Protein AF-A0A151UE02-F1 (afdb_monomer_lite)

Radius of gyration: 13.32 Å; chains: 1; bounding box: 34×16×34 Å

Organism: Cajanus cajan (NCBI:txid3821)

pLDDT: mean 90.63, std 8.81, range [54.72, 97.06]

Secondary structure (DSSP, 8-state):
---EEEE-HHHHHHHTTB-S--EEEEEEE-TTS-EEEEEEEEEBTT--EEEEEEEEEPPP-

Sequence (61 aa):
FHRLFWTFKLCCDAFDYCKPLIQVDGTHLYGKYRGTLLIATTQDGNNNVLPLAFAVLEGET

Foldseek 3Di:
DDKDKDFDPVLVVCVVQFDPDKDKDWDADDDPDGWIKIWIWTAGPVRDIDTGMIMTGHHDD

Structure (mmCIF, N/CA/C/O backbone):
data_AF-A0A151UE02-F1
#
_entry.id   AF-A0A151UE02-F1
#
loop_
_atom_site.group_PDB
_atom_site.id
_atom_site.type_symbol
_atom_site.label_atom_id
_atom_site.label_alt_id
_atom_site.label_comp_id
_atom_site.label_asym_id
_atom_site.label_entity_id
_atom_site.label_seq_id
_atom_site.pdbx_PDB_ins_code
_atom_site.Cartn_x
_atom_site.Cartn_y
_atom_site.Cartn_z
_atom_site.occupancy
_atom_site.B_iso_or_equiv
_atom_site.auth_seq_id
_atom_site.auth_comp_id
_atom_site.auth_asym_id
_atom_site.auth_atom_id
_atom_site.pdbx_PDB_model_num
ATOM 1 N N . PHE A 1 1 ? -21.090 -1.907 11.156 1.00 64.75 1 PHE A N 1
ATOM 2 C CA . PHE A 1 1 ? -20.485 -0.822 10.335 1.00 64.75 1 PHE A CA 1
ATOM 3 C C . PHE A 1 1 ? -20.532 -1.242 8.856 1.00 64.75 1 PHE A C 1
ATOM 5 O O . PHE A 1 1 ? -20.509 -2.440 8.606 1.00 64.75 1 PHE A O 1
ATOM 12 N N . HIS A 1 2 ? -20.637 -0.346 7.862 1.00 73.56 2 HIS A N 1
ATOM 13 C CA . HIS A 1 2 ? -20.522 -0.773 6.451 1.00 73.56 2 HIS A CA 1
ATOM 14 C C . HIS A 1 2 ? -19.042 -0.865 6.068 1.00 73.56 2 HIS A C 1
ATOM 16 O O . HIS A 1 2 ? -18.297 0.093 6.253 1.00 73.56 2 HIS A O 1
ATOM 22 N N . ARG A 1 3 ? -18.611 -2.030 5.570 1.00 86.81 3 ARG A N 1
ATOM 23 C CA . ARG A 1 3 ? -17.240 -2.244 5.087 1.00 86.81 3 ARG A CA 1
ATOM 24 C C . ARG A 1 3 ? -16.983 -1.319 3.897 1.00 86.81 3 ARG A C 1
ATOM 26 O O . ARG A 1 3 ? -17.821 -1.243 3.001 1.00 86.81 3 ARG A O 1
ATOM 33 N N . LEU A 1 4 ? -15.842 -0.639 3.891 1.00 92.44 4 LEU A N 1
ATOM 34 C CA . LEU A 1 4 ? -15.437 0.252 2.805 1.00 92.44 4 LEU A CA 1
ATOM 35 C C . LEU A 1 4 ? -14.142 -0.268 2.193 1.00 92.44 4 LEU A C 1
ATOM 37 O O . LEU A 1 4 ? -13.209 -0.582 2.923 1.00 92.44 4 LEU A O 1
ATOM 41 N N . PHE A 1 5 ? -14.082 -0.323 0.867 1.00 94.50 5 PHE A N 1
ATOM 42 C CA . PHE A 1 5 ? -12.877 -0.646 0.111 1.00 94.50 5 PHE A CA 1
ATOM 43 C C . PHE A 1 5 ? -12.702 0.366 -1.015 1.00 94.50 5 PHE A C 1
ATOM 45 O O . PHE A 1 5 ? -13.680 0.727 -1.672 1.00 94.50 5 PHE A O 1
ATOM 52 N N . TRP A 1 6 ? -11.469 0.812 -1.246 1.00 96.25 6 TRP A N 1
ATOM 53 C CA . TRP A 1 6 ? -11.155 1.681 -2.373 1.00 96.25 6 TRP A CA 1
ATOM 54 C C . TRP A 1 6 ? -9.718 1.507 -2.861 1.00 96.25 6 TRP A C 1
ATOM 56 O O . TRP A 1 6 ? -8.819 1.070 -2.140 1.00 96.25 6 TRP A O 1
ATOM 66 N N . THR A 1 7 ? -9.516 1.887 -4.117 1.00 97.00 7 THR A N 1
ATOM 67 C CA . THR A 1 7 ? -8.226 1.939 -4.802 1.00 97.00 7 THR A CA 1
ATOM 68 C C . THR A 1 7 ? -8.216 3.142 -5.742 1.00 97.00 7 THR A C 1
ATOM 70 O O . THR A 1 7 ? -9.272 3.664 -6.111 1.00 97.00 7 THR A O 1
ATOM 73 N N . PHE A 1 8 ? -7.027 3.595 -6.124 1.00 94.50 8 PHE A N 1
ATOM 74 C CA . PHE A 1 8 ? -6.859 4.653 -7.109 1.00 94.50 8 PHE A CA 1
ATOM 75 C C . PHE A 1 8 ? -6.490 4.041 -8.459 1.00 94.50 8 PHE A C 1
ATOM 77 O O . PHE A 1 8 ? -5.617 3.181 -8.533 1.00 94.50 8 PHE A O 1
ATOM 84 N N . LYS A 1 9 ? -7.098 4.545 -9.541 1.00 95.06 9 LYS A N 1
ATOM 85 C CA . LYS A 1 9 ? -6.816 4.130 -10.930 1.00 95.06 9 LYS A CA 1
ATOM 86 C C . LYS A 1 9 ? -5.311 4.105 -11.239 1.00 95.06 9 LYS A C 1
ATOM 88 O O . LYS A 1 9 ? -4.825 3.141 -11.813 1.00 95.06 9 LYS A O 1
ATOM 93 N N . LEU A 1 10 ? -4.582 5.129 -10.787 1.00 92.62 10 LEU A N 1
ATOM 94 C CA . LEU A 1 10 ? -3.124 5.236 -10.919 1.00 92.62 10 LEU A CA 1
ATOM 95 C C . LEU A 1 10 ? -2.378 4.069 -10.261 1.00 92.62 10 LEU A C 1
ATOM 97 O O . LEU A 1 10 ? -1.386 3.607 -10.809 1.00 92.62 10 LEU A O 1
ATOM 101 N N . CYS A 1 11 ? -2.847 3.579 -9.112 1.00 93.44 11 CYS A N 1
ATOM 102 C CA . CYS A 1 11 ? -2.229 2.447 -8.427 1.00 93.44 11 CYS A CA 1
ATOM 103 C C . CYS A 1 11 ? -2.464 1.136 -9.184 1.00 93.44 11 CYS A C 1
ATOM 105 O O . CYS A 1 11 ? -1.559 0.311 -9.251 1.00 93.44 11 CYS A O 1
ATOM 107 N N . CYS A 1 12 ? -3.651 0.958 -9.776 1.00 92.00 12 CYS A N 1
ATOM 108 C CA . CYS A 1 12 ? -3.934 -0.186 -10.643 1.00 92.00 12 CYS A CA 1
ATOM 109 C C . CYS A 1 12 ? -3.035 -0.174 -11.884 1.00 92.00 12 CYS A C 1
ATOM 111 O O . CYS A 1 12 ? -2.415 -1.183 -12.188 1.00 92.00 12 CYS A O 1
ATOM 113 N N . ASP A 1 13 ? -2.924 0.976 -12.551 1.00 94.38 13 ASP A N 1
ATOM 114 C CA . ASP A 1 13 ? -2.113 1.119 -13.764 1.00 94.38 13 ASP A CA 1
ATOM 115 C C . ASP A 1 13 ? -0.606 0.970 -13.465 1.00 94.38 13 ASP A C 1
ATOM 117 O O . ASP A 1 13 ? 0.145 0.411 -14.257 1.00 94.38 13 ASP A O 1
ATOM 121 N N . ALA A 1 14 ? -0.144 1.442 -12.302 1.00 91.75 14 ALA A N 1
ATOM 122 C CA . ALA A 1 14 ? 1.251 1.319 -11.883 1.00 91.75 14 ALA A CA 1
ATOM 123 C C . ALA A 1 14 ? 1.644 -0.110 -11.464 1.00 91.75 14 ALA A C 1
ATOM 125 O O . ALA A 1 14 ? 2.832 -0.441 -11.476 1.00 91.75 14 ALA A O 1
ATOM 126 N N . PHE A 1 15 ? 0.676 -0.959 -11.098 1.00 93.31 15 PHE A N 1
ATOM 127 C CA . PHE A 1 15 ? 0.944 -2.329 -10.653 1.00 93.31 15 PHE A CA 1
ATOM 128 C C . PHE A 1 15 ? 1.596 -3.184 -11.746 1.00 93.31 15 PHE A C 1
ATOM 130 O O . PHE A 1 15 ? 2.467 -3.992 -11.432 1.00 93.31 15 PHE A O 1
ATOM 137 N N . ASP A 1 16 ? 1.275 -2.930 -13.018 1.00 93.75 16 ASP A N 1
ATOM 138 C CA . ASP A 1 16 ? 1.884 -3.611 -14.171 1.00 93.75 16 ASP A CA 1
ATOM 139 C C . ASP A 1 16 ? 3.408 -3.396 -14.264 1.00 93.75 16 ASP A C 1
ATOM 141 O O . ASP A 1 16 ? 4.115 -4.171 -14.909 1.00 93.75 16 ASP A O 1
ATOM 145 N N . TYR A 1 17 ? 3.929 -2.362 -13.594 1.00 93.81 17 TYR A N 1
ATOM 146 C CA . TYR A 1 17 ? 5.354 -2.021 -13.536 1.00 93.81 17 TYR A CA 1
ATOM 147 C C . TYR A 1 17 ? 6.000 -2.349 -12.180 1.00 93.81 17 TYR A C 1
ATOM 149 O O . TYR A 1 17 ? 7.179 -2.055 -11.963 1.00 93.81 17 TYR A O 1
ATOM 157 N N . CYS A 1 18 ? 5.243 -2.937 -11.253 1.00 95.00 18 CYS A N 1
ATOM 158 C CA . CYS A 1 18 ? 5.723 -3.335 -9.935 1.00 95.00 18 CYS A CA 1
ATOM 159 C C . CYS A 1 18 ? 6.165 -4.804 -9.919 1.00 95.00 18 CYS A C 1
ATOM 161 O O . CYS A 1 18 ? 5.917 -5.584 -10.839 1.00 95.00 18 CYS A O 1
ATOM 163 N N . LYS A 1 19 ? 6.842 -5.208 -8.844 1.00 94.62 19 LYS A N 1
ATOM 164 C CA . LYS A 1 19 ? 7.125 -6.621 -8.585 1.00 94.62 19 LYS A CA 1
ATOM 165 C C . LYS A 1 19 ? 5.797 -7.368 -8.393 1.00 94.62 19 LYS A C 1
ATOM 167 O O . LYS A 1 19 ? 4.876 -6.802 -7.805 1.00 94.62 19 LYS A O 1
ATOM 172 N N . PRO A 1 20 ? 5.704 -8.655 -8.778 1.00 92.00 20 PRO A N 1
ATOM 173 C CA . PRO A 1 20 ? 4.525 -9.490 -8.538 1.00 92.00 20 PRO A CA 1
ATOM 174 C C . PRO A 1 20 ? 4.439 -9.914 -7.059 1.00 92.00 20 PRO A C 1
ATOM 176 O O . PRO A 1 20 ? 4.424 -11.095 -6.722 1.00 92.00 20 PRO A O 1
ATOM 179 N N . LEU A 1 21 ? 4.444 -8.931 -6.160 1.00 92.62 21 LEU A N 1
ATOM 180 C CA . LEU A 1 21 ? 4.391 -9.069 -4.715 1.00 92.62 21 LEU A CA 1
ATOM 181 C C . LEU A 1 21 ? 3.349 -8.091 -4.183 1.00 92.62 21 LEU A C 1
ATOM 183 O O . LEU A 1 21 ? 3.409 -6.894 -4.468 1.00 92.62 21 LEU A O 1
ATOM 187 N N . ILE A 1 22 ? 2.430 -8.604 -3.373 1.00 95.44 22 ILE A N 1
ATOM 188 C CA . ILE A 1 22 ? 1.475 -7.795 -2.623 1.00 95.44 22 ILE A CA 1
ATOM 189 C C . ILE A 1 22 ? 1.679 -8.099 -1.144 1.00 95.44 22 ILE A C 1
ATOM 191 O O . ILE A 1 22 ? 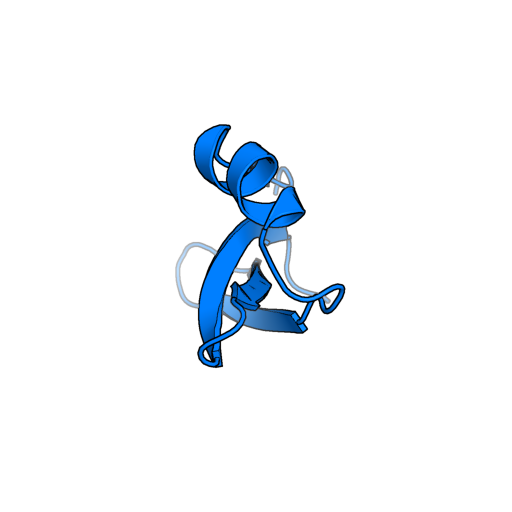1.638 -9.256 -0.727 1.00 95.44 22 ILE A O 1
ATOM 195 N N . GLN A 1 23 ? 1.911 -7.055 -0.362 1.00 96.44 23 GLN A N 1
ATOM 196 C CA . GLN A 1 23 ? 1.959 -7.105 1.090 1.00 96.44 23 GLN A CA 1
ATOM 197 C C . GLN A 1 23 ? 0.653 -6.524 1.621 1.00 96.44 23 GLN A C 1
ATOM 199 O O . GLN A 1 23 ? 0.175 -5.511 1.120 1.00 96.44 23 GLN A O 1
ATOM 204 N N . VAL A 1 24 ? 0.064 -7.167 2.622 1.00 95.81 24 VAL A N 1
ATOM 205 C CA . VAL A 1 24 ? -1.138 -6.664 3.287 1.00 95.81 24 VAL A CA 1
ATOM 206 C C . VAL A 1 24 ? -0.803 -6.487 4.752 1.00 95.81 24 VAL A C 1
ATOM 208 O O . VAL A 1 24 ? -0.336 -7.428 5.389 1.00 95.81 24 VAL A O 1
ATOM 211 N N . ASP A 1 25 ? -1.032 -5.284 5.259 1.00 94.75 25 ASP A N 1
ATOM 212 C CA . ASP A 1 25 ? -0.886 -4.963 6.673 1.00 94.75 25 ASP A CA 1
ATOM 213 C C . ASP A 1 25 ? -2.189 -4.376 7.216 1.00 94.75 25 ASP A C 1
ATOM 215 O O . ASP A 1 25 ? -2.989 -3.793 6.476 1.00 94.75 25 ASP A O 1
ATOM 219 N N . GLY A 1 26 ? -2.418 -4.571 8.509 1.00 93.62 26 GLY A N 1
ATOM 220 C CA . GLY A 1 26 ? -3.636 -4.183 9.195 1.00 93.62 26 GLY A CA 1
ATOM 221 C C . GLY A 1 26 ? -3.340 -3.495 10.515 1.00 93.62 26 GLY A C 1
ATOM 222 O O . GLY A 1 26 ? -2.579 -4.003 11.332 1.00 93.62 26 GLY A O 1
ATOM 223 N N . THR A 1 27 ? -3.995 -2.363 10.763 1.00 92.94 27 THR A N 1
ATOM 224 C CA . THR A 1 27 ? -3.909 -1.661 12.047 1.00 92.94 27 THR A CA 1
ATOM 225 C C . THR A 1 27 ? -5.282 -1.462 12.674 1.00 92.94 27 THR A C 1
ATOM 227 O O . THR A 1 27 ? -6.269 -1.174 11.990 1.00 92.94 27 THR A O 1
ATOM 230 N N . HIS A 1 28 ? -5.348 -1.625 13.993 1.00 91.44 28 HIS A N 1
ATOM 231 C CA . HIS A 1 28 ? -6.575 -1.440 14.756 1.00 91.44 28 HIS A CA 1
ATOM 232 C C . HIS A 1 28 ? -6.885 0.052 14.905 1.00 91.44 28 HIS A C 1
ATOM 234 O O . HIS A 1 28 ? -6.042 0.854 15.309 1.00 91.44 28 HIS A O 1
ATOM 240 N N . LEU A 1 29 ? -8.124 0.422 14.598 1.00 90.00 29 LEU A N 1
ATOM 241 C CA . LEU A 1 29 ? -8.660 1.759 14.805 1.00 90.00 29 LEU A CA 1
ATOM 242 C C . LEU A 1 29 ? -9.275 1.857 16.205 1.00 90.00 29 LEU A C 1
ATOM 244 O O . LEU A 1 29 ? -10.110 1.039 16.602 1.00 90.00 29 LEU A O 1
ATOM 248 N N . TYR A 1 30 ? -8.870 2.889 16.943 1.00 86.69 30 TYR A N 1
ATOM 249 C CA . TYR A 1 30 ? -9.313 3.156 18.311 1.00 86.69 30 TYR A CA 1
A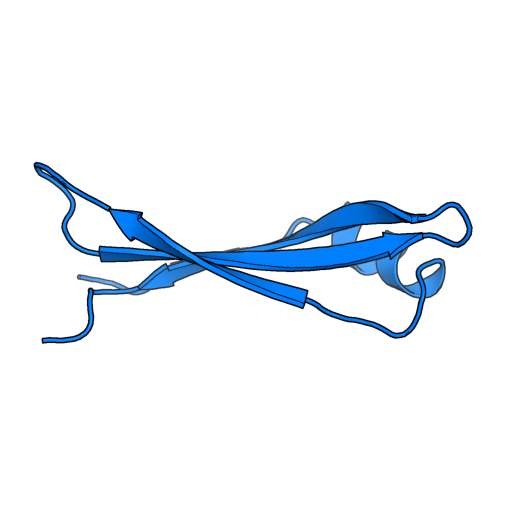TOM 250 C C . TYR A 1 30 ? -10.231 4.390 18.389 1.00 86.69 30 TYR A C 1
ATOM 252 O O . TYR A 1 30 ? -10.308 5.212 17.475 1.00 86.69 30 TYR A O 1
ATOM 260 N N . GLY A 1 31 ? -10.925 4.549 19.520 1.00 85.00 31 GLY A N 1
ATOM 261 C CA . GLY A 1 31 ? -11.796 5.698 19.787 1.00 85.00 31 GLY A CA 1
ATOM 262 C C . GLY A 1 31 ? -13.221 5.512 19.258 1.00 85.00 31 GLY A C 1
ATOM 263 O O . GLY A 1 31 ? -13.843 4.475 19.488 1.00 85.00 31 GLY A O 1
ATOM 264 N N . LYS A 1 32 ? -13.765 6.542 18.592 1.00 83.31 32 LYS A N 1
ATOM 265 C CA . LYS A 1 32 ? -15.160 6.558 18.104 1.00 83.31 32 LYS A CA 1
ATOM 266 C C . LYS A 1 32 ? -15.413 5.530 16.996 1.00 83.31 32 LYS A C 1
ATOM 268 O O . LYS A 1 32 ? -16.513 4.993 16.904 1.00 83.31 32 LYS A O 1
ATOM 273 N N . TYR A 1 33 ? -14.408 5.272 16.164 1.00 79.56 33 TYR A N 1
ATOM 274 C CA . TYR A 1 33 ? -14.495 4.347 15.039 1.00 79.56 33 TYR A CA 1
ATOM 275 C C . TYR A 1 33 ? -13.678 3.108 15.382 1.00 79.56 33 TYR A C 1
ATOM 277 O O . TYR A 1 33 ? -12.468 3.076 15.189 1.00 79.56 33 TYR A O 1
ATOM 285 N N . ARG A 1 34 ? -14.351 2.115 15.967 1.00 83.94 34 ARG A N 1
ATOM 286 C CA . ARG A 1 34 ? -13.766 0.796 16.219 1.00 83.94 34 ARG A CA 1
ATOM 287 C C . ARG A 1 34 ? -13.742 0.026 14.901 1.00 83.94 34 ARG A C 1
ATOM 289 O O . ARG A 1 34 ? -14.763 -0.031 14.218 1.00 83.94 34 ARG A O 1
ATOM 296 N N . GLY A 1 35 ? -12.592 -0.526 14.535 1.00 89.31 35 GLY A N 1
ATOM 297 C CA . GLY A 1 35 ? -12.413 -1.196 13.249 1.00 89.31 35 GLY A CA 1
ATOM 298 C C . GLY A 1 35 ? -10.971 -1.602 12.985 1.00 89.31 35 GLY A C 1
ATOM 299 O O . GLY A 1 35 ? -10.098 -1.362 13.815 1.00 89.31 35 GLY A O 1
ATOM 300 N N . THR A 1 36 ? -10.727 -2.155 11.804 1.00 92.88 36 THR A N 1
ATOM 301 C CA . THR A 1 36 ? -9.385 -2.462 11.302 1.00 92.88 36 THR A CA 1
ATOM 302 C C . THR A 1 36 ? -9.199 -1.769 9.959 1.00 92.88 36 THR A C 1
ATOM 304 O O . THR A 1 36 ? -10.007 -1.948 9.045 1.00 92.88 36 THR A O 1
ATOM 307 N N . LEU A 1 37 ? -8.146 -0.961 9.840 1.00 93.56 37 LEU A N 1
ATOM 308 C CA . LEU A 1 37 ? -7.693 -0.414 8.566 1.00 93.56 37 LEU A CA 1
ATOM 309 C C . LEU A 1 37 ? -6.707 -1.404 7.952 1.00 93.56 37 LEU A C 1
ATOM 311 O O . LEU A 1 37 ? -5.641 -1.626 8.518 1.00 93.56 37 LEU A O 1
ATOM 315 N N . LEU A 1 38 ? -7.058 -1.971 6.802 1.00 95.88 38 LEU A N 1
ATOM 316 C CA . LEU A 1 38 ? -6.152 -2.762 5.978 1.00 95.88 38 LEU A CA 1
ATOM 317 C C . LEU A 1 38 ? -5.566 -1.904 4.862 1.00 95.88 38 LEU A C 1
ATOM 319 O O . LEU A 1 38 ? -6.274 -1.104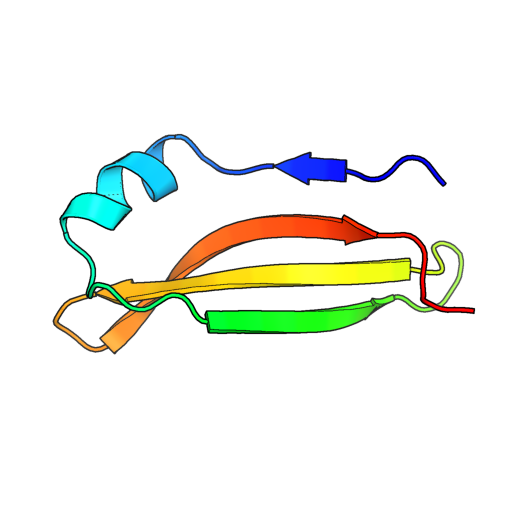 4.243 1.00 95.88 38 LEU A O 1
ATOM 323 N N . ILE A 1 39 ? -4.289 -2.124 4.572 1.00 96.69 39 ILE A N 1
ATOM 324 C CA . ILE A 1 39 ? -3.568 -1.506 3.463 1.00 96.69 39 ILE A CA 1
ATOM 325 C C . ILE A 1 39 ? -2.880 -2.619 2.677 1.00 96.69 39 ILE A C 1
ATOM 327 O O . ILE A 1 39 ? -2.084 -3.376 3.227 1.00 96.69 39 ILE A O 1
ATOM 331 N N . ALA A 1 40 ? -3.181 -2.706 1.383 1.00 97.06 40 ALA A N 1
ATOM 332 C CA . ALA A 1 40 ? -2.426 -3.523 0.445 1.00 97.06 40 ALA A CA 1
ATOM 333 C C . ALA A 1 40 ? -1.365 -2.650 -0.227 1.00 97.06 40 ALA A C 1
ATOM 335 O O . ALA A 1 40 ? -1.686 -1.588 -0.763 1.00 97.06 40 ALA A O 1
ATOM 336 N N . THR A 1 41 ? -0.116 -3.093 -0.227 1.00 97.00 41 THR A N 1
ATOM 337 C CA . THR A 1 41 ? 1.012 -2.422 -0.872 1.00 97.00 41 THR A CA 1
ATOM 338 C C . THR A 1 41 ? 1.744 -3.374 -1.812 1.00 97.00 41 THR A C 1
ATOM 340 O O . THR A 1 41 ? 1.661 -4.594 -1.691 1.00 97.00 41 THR A O 1
ATOM 343 N N . THR A 1 42 ? 2.466 -2.815 -2.772 1.00 96.69 42 THR A N 1
ATOM 344 C CA . THR A 1 42 ? 3.436 -3.524 -3.609 1.00 96.69 42 THR A CA 1
ATOM 345 C C . THR A 1 42 ? 4.772 -2.790 -3.559 1.00 96.69 42 THR A C 1
ATOM 347 O O . THR A 1 42 ? 4.897 -1.755 -2.900 1.00 96.69 42 THR A O 1
ATOM 350 N N . GLN A 1 43 ? 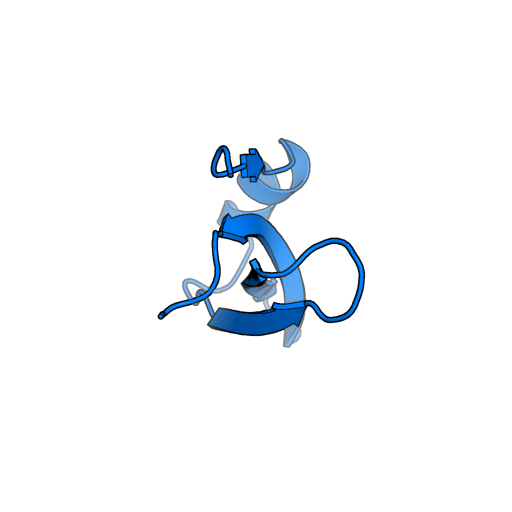5.776 -3.324 -4.245 1.00 95.75 43 GLN A N 1
ATOM 351 C CA . GLN A 1 43 ? 7.074 -2.687 -4.395 1.00 95.75 43 GLN A CA 1
ATOM 352 C C . GLN A 1 43 ? 7.439 -2.569 -5.868 1.00 95.75 43 GLN A C 1
ATOM 354 O O . GLN A 1 43 ? 7.274 -3.526 -6.624 1.00 95.75 43 GLN A O 1
ATOM 359 N N . ASP A 1 44 ? 7.996 -1.431 -6.265 1.00 92.94 44 ASP A N 1
ATOM 360 C CA . ASP A 1 44 ? 8.581 -1.281 -7.595 1.00 92.94 44 ASP A CA 1
ATOM 361 C C . ASP A 1 44 ? 9.921 -2.044 -7.720 1.00 92.94 44 ASP A C 1
ATOM 363 O O . ASP A 1 44 ? 10.417 -2.680 -6.775 1.00 92.94 44 ASP A O 1
ATOM 367 N N . GLY A 1 45 ? 10.537 -1.977 -8.904 1.00 91.62 45 GLY A N 1
ATOM 368 C CA . GLY A 1 45 ? 11.864 -2.550 -9.157 1.00 91.62 45 GLY A CA 1
ATOM 369 C C . GLY A 1 45 ? 12.966 -2.036 -8.217 1.00 91.62 45 GLY A C 1
ATOM 370 O O . GLY A 1 45 ? 13.916 -2.769 -7.954 1.00 91.62 45 GLY A O 1
ATOM 371 N N . ASN A 1 46 ? 12.799 -0.837 -7.651 1.00 94.56 46 ASN A N 1
ATOM 372 C CA . ASN A 1 46 ? 13.734 -0.163 -6.746 1.00 94.56 46 ASN A CA 1
ATOM 373 C C . ASN A 1 46 ? 13.380 -0.336 -5.258 1.00 94.56 46 ASN A C 1
ATOM 375 O O . ASN A 1 46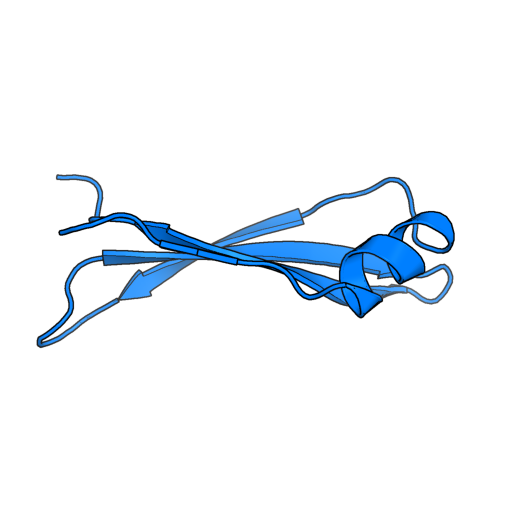 ? 13.977 0.323 -4.410 1.00 94.56 46 ASN A O 1
ATOM 379 N N . ASN A 1 47 ? 12.429 -1.217 -4.929 1.00 93.25 47 ASN A N 1
ATOM 380 C CA . ASN A 1 47 ? 11.952 -1.466 -3.565 1.00 93.25 47 ASN A CA 1
ATOM 381 C C . ASN A 1 47 ? 11.204 -0.279 -2.927 1.00 93.25 47 ASN A C 1
ATOM 383 O O . ASN A 1 47 ? 10.999 -0.274 -1.711 1.00 93.25 47 ASN A O 1
ATOM 387 N N . ASN A 1 48 ? 10.749 0.699 -3.712 1.00 93.94 48 ASN A N 1
ATOM 388 C CA . ASN A 1 48 ? 9.842 1.727 -3.211 1.00 93.94 48 ASN A CA 1
ATOM 389 C C . ASN A 1 48 ? 8.456 1.123 -3.003 1.00 93.94 48 ASN A C 1
ATOM 391 O O . ASN A 1 48 ? 7.946 0.406 -3.864 1.00 93.94 48 ASN A O 1
ATOM 395 N N . VAL A 1 49 ? 7.837 1.436 -1.868 1.00 94.62 49 VAL A N 1
ATOM 396 C CA . VAL A 1 49 ? 6.507 0.933 -1.519 1.00 94.62 49 VAL A CA 1
ATOM 397 C C . VAL A 1 49 ? 5.437 1.765 -2.222 1.00 94.62 49 VAL A C 1
ATOM 399 O O . VAL A 1 49 ? 5.390 2.985 -2.066 1.00 94.62 49 VAL A O 1
ATOM 402 N N . LEU A 1 50 ? 4.539 1.098 -2.943 1.00 94.69 50 LEU A N 1
ATOM 403 C CA . LEU A 1 50 ? 3.366 1.699 -3.572 1.00 94.69 50 LEU A CA 1
ATOM 404 C C . LEU A 1 50 ? 2.091 1.163 -2.900 1.00 94.69 50 LEU A C 1
ATOM 406 O O . LEU A 1 50 ? 1.861 -0.048 -2.929 1.00 94.69 50 LEU A O 1
ATOM 410 N N . PRO A 1 51 ? 1.232 2.013 -2.313 1.00 95.62 51 PRO A N 1
ATOM 411 C CA . PRO A 1 51 ? -0.065 1.571 -1.813 1.00 95.62 51 PRO A CA 1
ATOM 412 C C . PRO A 1 51 ? -1.015 1.253 -2.974 1.00 95.62 51 PRO A C 1
ATOM 414 O O . PRO A 1 51 ? -1.251 2.093 -3.837 1.00 95.62 51 PRO A O 1
ATOM 417 N N . LEU A 1 52 ? -1.583 0.047 -2.982 1.00 96.75 52 LEU A N 1
ATOM 418 C CA . LEU A 1 52 ? -2.516 -0.429 -4.003 1.00 96.75 52 LEU A CA 1
ATOM 419 C C . LEU A 1 52 ? -3.972 -0.196 -3.613 1.00 96.75 52 LEU A C 1
ATOM 421 O O . LEU A 1 52 ? -4.764 0.278 -4.426 1.00 96.75 52 LEU A O 1
ATOM 425 N N . ALA A 1 53 ? -4.346 -0.546 -2.385 1.00 96.69 53 ALA A N 1
ATOM 426 C CA . ALA A 1 53 ? -5.730 -0.473 -1.944 1.00 96.69 53 ALA A CA 1
ATOM 427 C C . ALA A 1 53 ? -5.845 -0.322 -0.429 1.00 96.69 53 ALA A C 1
ATOM 429 O O . ALA A 1 53 ? -4.933 -0.670 0.321 1.00 96.69 53 ALA A O 1
ATOM 430 N N . PHE A 1 54 ? -7.004 0.164 0.001 1.00 95.75 54 PHE A N 1
ATOM 431 C CA . PHE A 1 54 ? -7.339 0.395 1.397 1.00 95.75 54 PHE A CA 1
ATOM 432 C C . PHE A 1 54 ? -8.687 -0.243 1.707 1.00 95.75 54 PHE A C 1
ATOM 434 O O . PHE A 1 54 ? -9.599 -0.229 0.873 1.00 95.75 54 PHE A O 1
ATOM 441 N N . ALA A 1 55 ? -8.833 -0.764 2.921 1.00 95.50 55 ALA A N 1
ATOM 442 C CA . ALA A 1 55 ? -10.115 -1.234 3.415 1.00 95.50 55 ALA A CA 1
ATOM 443 C C . ALA A 1 55 ? -10.327 -0.831 4.870 1.00 95.50 55 ALA A C 1
ATOM 445 O O . ALA A 1 55 ? -9.423 -0.953 5.688 1.00 95.50 55 ALA A O 1
ATOM 446 N N . VAL A 1 56 ? -11.542 -0.408 5.208 1.00 93.38 56 VAL A N 1
ATOM 447 C CA . VAL A 1 56 ? -11.983 -0.285 6.599 1.00 93.38 56 VAL A CA 1
ATOM 448 C C . VAL A 1 56 ? -12.974 -1.403 6.871 1.00 93.38 56 VAL A C 1
ATOM 450 O O . VAL A 1 56 ? -14.046 -1.477 6.259 1.00 93.38 56 VAL A O 1
ATOM 453 N N . LEU A 1 57 ? -12.594 -2.275 7.795 1.00 90.62 57 LEU A N 1
ATOM 454 C CA . LEU A 1 57 ? -13.393 -3.3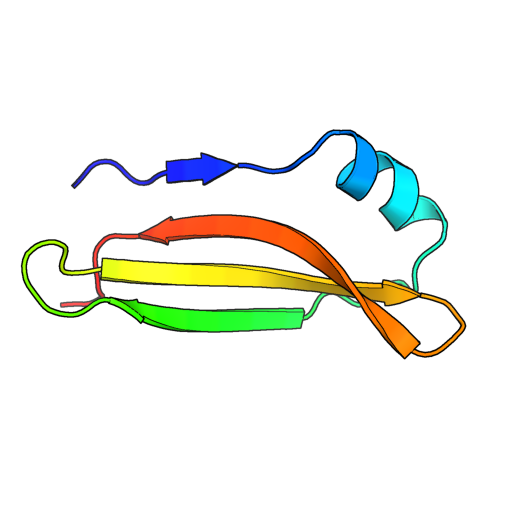93 8.266 1.00 90.62 57 LEU A CA 1
ATOM 455 C C . LEU A 1 57 ? -13.869 -3.123 9.692 1.00 90.62 57 LEU A C 1
ATOM 457 O O . LEU A 1 57 ? -13.237 -2.396 10.458 1.00 90.62 57 LEU A O 1
ATOM 461 N N . GLU A 1 58 ? -14.999 -3.721 10.046 1.00 86.06 58 GLU A N 1
ATOM 462 C CA . GLU A 1 58 ? -15.391 -3.839 11.447 1.00 86.06 58 GLU A CA 1
ATOM 463 C C . GLU A 1 58 ? -14.384 -4.768 12.135 1.00 86.06 58 GLU A C 1
ATOM 465 O O . GLU A 1 58 ? -13.982 -5.768 11.539 1.00 86.06 58 GLU A O 1
ATOM 470 N N . GLY A 1 59 ? -13.912 -4.386 13.324 1.00 71.12 59 GLY A N 1
ATOM 471 C CA . GLY A 1 59 ? -12.875 -5.138 14.030 1.00 71.12 59 GLY A CA 1
ATOM 472 C C . GLY A 1 59 ? -13.352 -6.558 14.321 1.00 71.12 59 GLY A C 1
ATOM 473 O O . GLY A 1 59 ? -14.546 -6.769 14.543 1.00 71.12 59 GLY A O 1
ATOM 474 N N . GLU A 1 60 ? -12.432 -7.520 14.301 1.00 58.88 60 GLU A N 1
ATOM 475 C CA . GLU A 1 60 ? -12.733 -8.894 14.701 1.00 58.88 60 GLU A CA 1
ATOM 476 C C . GLU A 1 60 ? -13.131 -8.885 16.185 1.00 58.88 60 GLU A C 1
ATOM 478 O O . GLU A 1 60 ? -12.368 -8.435 17.042 1.00 58.88 60 GLU A O 1
ATOM 483 N N . THR A 1 61 ? -14.375 -9.276 16.461 1.00 54.72 61 THR A N 1
ATOM 484 C CA . THR A 1 61 ? -14.883 -9.557 17.813 1.00 54.72 61 THR A CA 1
ATOM 485 C C . THR A 1 61 ? -14.351 -10.877 18.324 1.00 54.72 61 THR A C 1
ATOM 487 O O . THR A 1 61 ? -14.433 -11.847 17.535 1.00 54.72 61 THR A O 1
#